Protein AF-A0A5C3KIB3-F1 (afdb_monomer)

InterPro domains:
  IPR036280 Multiheme cytochrome superfamily [SSF48695] (7-34)

Radius of gyration: 27.44 Å; Cα contacts (8 Å, |Δi|>4): 69; chains: 1; bounding box: 82×53×43 Å

Mean predicted aligned error: 18.37 Å

Sequence (95 aa):
MPPREPMWYCHECHSEMRPLMVPDPVCASCHGSFVEKLENSEDDPRQFALGNTVDHNDDNPPAPSIDAFLLSLQALMDRGMSQRQRLRPDGSSPV

Secondary structure (DSSP, 8-state):
-PPPPPEEEETTTTEEE--EESSSEE-TTT--S-EEEE--GGG-TTHHHHTT-S---S-SPPP--HHHHHHHHHHHHHHHHHHHHS---------

Nearest PDB structures (foldseek):
  7o4j-assembly1_L  TM=6.872E-01  e=7.971E-01  Saccharomyces cerevisiae S288C
  7z2z-assembly1_L  TM=6.033E-01  e=5.046E-01  Saccharomyces cerevisiae S288C
  5w5y-assembly1_L  TM=6.492E-01  e=7.971E-01  Saccharomyces cerevisiae S288C
  5xon-assembly1_L  TM=6.308E-01  e=1.435E+00  Komagataella phaffii GS115

Structure (mmCIF, N/CA/C/O backbone):
data_AF-A0A5C3KIB3-F1
#
_entry.id   AF-A0A5C3KIB3-F1
#
loop_
_atom_site.group_PDB
_atom_site.id
_atom_site.type_symbol
_atom_site.label_atom_id
_atom_site.label_alt_id
_atom_site.label_comp_id
_atom_site.label_asym_id
_atom_site.label_entity_id
_atom_site.label_seq_id
_atom_site.pdbx_PDB_ins_code
_atom_site.Cartn_x
_atom_site.Cartn_y
_atom_site.Cartn_z
_atom_site.occupancy
_atom_site.B_iso_or_equiv
_atom_site.auth_seq_id
_atom_site.auth_comp_id
_atom_site.auth_asym_id
_atom_site.auth_atom_id
_atom_site.pdbx_PDB_model_num
ATOM 1 N N . MET A 1 1 ? -10.595 -21.950 -14.895 1.00 48.09 1 MET A N 1
ATOM 2 C CA . MET A 1 1 ? -10.054 -21.763 -13.531 1.00 48.09 1 MET A CA 1
ATOM 3 C C . MET A 1 1 ? -10.930 -20.750 -12.817 1.00 48.09 1 MET A C 1
ATOM 5 O O . MET A 1 1 ? -11.292 -19.776 -13.467 1.00 48.09 1 MET A O 1
ATOM 9 N N . PRO A 1 2 ? -11.327 -20.981 -11.556 1.00 49.97 2 PRO A N 1
ATOM 10 C CA . PRO A 1 2 ? -12.015 -19.956 -10.778 1.00 49.97 2 PRO A CA 1
ATOM 11 C C . PRO A 1 2 ? -11.113 -18.716 -10.649 1.00 49.97 2 PRO A C 1
ATOM 13 O O . PRO A 1 2 ? -9.885 -18.865 -10.660 1.00 49.97 2 PRO A O 1
ATOM 16 N N . PRO A 1 3 ? -11.684 -17.504 -10.563 1.00 58.56 3 PRO A N 1
ATOM 17 C CA . PRO A 1 3 ? -10.896 -16.311 -10.297 1.00 58.56 3 PRO A CA 1
ATOM 18 C C . PRO A 1 3 ? -10.153 -16.502 -8.970 1.00 58.56 3 PRO A C 1
ATOM 20 O O . PRO A 1 3 ? -10.742 -16.915 -7.972 1.00 58.56 3 PRO A O 1
ATOM 23 N N . ARG A 1 4 ? -8.842 -16.240 -8.975 1.00 63.38 4 ARG A N 1
ATOM 24 C CA . ARG A 1 4 ? -8.059 -16.086 -7.742 1.00 63.38 4 ARG A CA 1
ATOM 25 C C . ARG A 1 4 ? -8.754 -15.024 -6.892 1.00 63.38 4 ARG A C 1
ATOM 27 O O . ARG A 1 4 ? -9.090 -13.966 -7.420 1.00 63.38 4 ARG A O 1
ATOM 34 N N . GLU A 1 5 ? -9.017 -15.331 -5.622 1.00 65.75 5 GLU A N 1
ATOM 35 C CA . GLU A 1 5 ? -9.569 -14.347 -4.686 1.00 65.75 5 GLU A CA 1
ATOM 36 C C . GLU A 1 5 ? -8.724 -13.062 -4.759 1.00 65.75 5 GLU A C 1
ATOM 38 O O . GLU A 1 5 ? -7.492 -13.162 -4.781 1.00 65.75 5 GLU A O 1
ATOM 43 N N . PRO A 1 6 ? -9.352 -11.876 -4.859 1.00 72.50 6 PRO A N 1
ATOM 44 C CA . PRO A 1 6 ? -8.623 -10.622 -4.992 1.00 72.50 6 PRO A CA 1
ATOM 45 C C . PRO A 1 6 ? -7.728 -10.413 -3.766 1.00 72.50 6 PRO A C 1
ATOM 47 O O . PRO A 1 6 ? -8.187 -10.554 -2.631 1.00 72.50 6 PRO A O 1
ATOM 50 N N . MET A 1 7 ? -6.452 -10.104 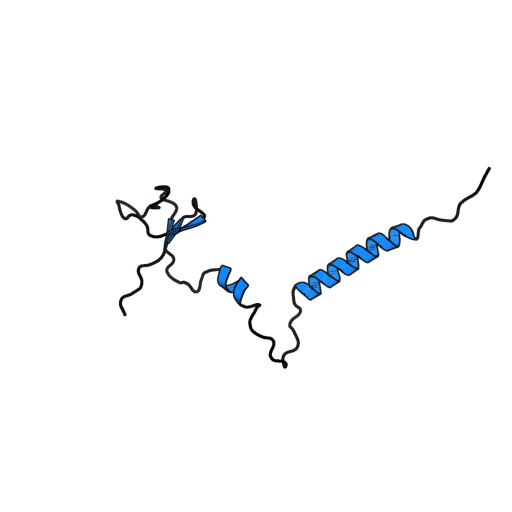-4.003 1.00 84.81 7 MET A N 1
ATOM 51 C CA . MET A 1 7 ? -5.494 -9.762 -2.948 1.00 84.81 7 MET A CA 1
ATOM 52 C C . MET A 1 7 ? -5.775 -8.346 -2.441 1.00 84.81 7 MET A C 1
ATOM 54 O O . MET A 1 7 ? -6.272 -7.510 -3.192 1.00 84.81 7 MET A O 1
ATOM 58 N N . TRP A 1 8 ? -5.478 -8.072 -1.173 1.00 90.94 8 TRP A N 1
ATOM 59 C CA . TRP A 1 8 ? -5.635 -6.744 -0.578 1.00 90.94 8 TRP A CA 1
ATOM 60 C C . TRP A 1 8 ? -4.318 -6.267 0.009 1.00 90.94 8 TRP A C 1
ATOM 62 O O . TRP A 1 8 ? -3.471 -7.078 0.377 1.00 90.94 8 TRP A O 1
ATOM 72 N N . TYR A 1 9 ? -4.154 -4.957 0.123 1.00 92.25 9 TYR A N 1
ATOM 73 C CA . TYR A 1 9 ? -3.000 -4.338 0.753 1.00 92.25 9 TYR A CA 1
ATOM 74 C C . TYR A 1 9 ? -3.440 -3.513 1.953 1.00 92.25 9 TYR A C 1
ATOM 76 O O . TYR A 1 9 ? -4.369 -2.713 1.870 1.00 92.25 9 TYR A O 1
ATOM 84 N N . CYS A 1 10 ? -2.774 -3.717 3.085 1.00 95.31 10 CYS A N 1
ATOM 85 C CA . CYS A 1 10 ? -2.946 -2.890 4.266 1.00 95.31 10 CYS A CA 1
ATOM 86 C C . CYS A 1 10 ? -1.832 -1.848 4.311 1.00 95.31 10 CYS A C 1
ATOM 88 O O . CYS A 1 10 ? -0.653 -2.192 4.415 1.00 95.31 10 CYS A O 1
ATOM 90 N N . HIS A 1 11 ? -2.203 -0.571 4.299 1.00 95.31 11 HIS A N 1
ATOM 91 C CA . HIS A 1 11 ? -1.230 0.520 4.322 1.00 95.31 11 HIS A CA 1
ATOM 92 C C . HIS A 1 11 ? -0.612 0.748 5.702 1.00 95.31 11 HIS A C 1
ATOM 94 O O . HIS A 1 11 ? 0.492 1.265 5.792 1.00 95.31 11 HIS A O 1
ATOM 100 N N . GLU A 1 12 ? -1.282 0.345 6.782 1.00 95.94 12 GLU A N 1
ATOM 101 C CA . GLU A 1 12 ? -0.701 0.431 8.126 1.00 95.94 12 GLU A CA 1
ATOM 102 C C . GLU A 1 12 ? 0.383 -0.635 8.325 1.00 95.94 12 GLU A C 1
ATOM 104 O O . GLU A 1 12 ? 1.492 -0.345 8.774 1.00 95.94 12 GLU A O 1
ATOM 109 N N . CYS A 1 13 ? 0.090 -1.879 7.936 1.00 95.81 13 CYS A N 1
ATOM 110 C CA . CYS A 1 13 ? 1.037 -2.989 8.036 1.00 95.81 13 CYS A CA 1
ATOM 111 C C . CYS A 1 13 ? 2.073 -3.012 6.907 1.00 95.81 13 CYS A C 1
ATOM 113 O O . CYS A 1 13 ? 3.056 -3.741 7.015 1.00 95.81 13 CYS A O 1
ATOM 115 N N . HIS A 1 14 ? 1.854 -2.234 5.846 1.00 94.19 14 HIS A N 1
ATOM 116 C CA . HIS A 1 14 ? 2.649 -2.251 4.620 1.00 94.19 14 HIS A CA 1
ATOM 117 C C . HIS A 1 14 ? 2.771 -3.661 4.024 1.00 94.19 14 HIS A C 1
ATOM 119 O O . HIS A 1 14 ? 3.850 -4.101 3.623 1.00 94.19 14 HIS A O 1
ATOM 125 N N . SER A 1 15 ? 1.664 -4.408 4.035 1.00 91.69 15 SER A N 1
ATOM 126 C CA . SER A 1 15 ? 1.663 -5.821 3.669 1.00 91.69 15 SER A CA 1
ATOM 127 C C . SER A 1 15 ? 0.419 -6.247 2.899 1.00 91.69 15 SER A C 1
ATOM 129 O O . SER A 1 15 ? -0.690 -5.750 3.106 1.00 91.69 15 SER A O 1
ATOM 131 N N . GLU A 1 16 ? 0.631 -7.212 2.008 1.00 91.94 16 GLU A N 1
ATOM 132 C CA . GLU A 1 16 ? -0.427 -7.921 1.297 1.00 91.94 16 GLU A CA 1
ATOM 133 C C . GLU A 1 16 ? -1.129 -8.912 2.227 1.00 91.94 16 GLU A C 1
ATOM 135 O O . GLU A 1 16 ? -0.491 -9.611 3.019 1.00 91.94 16 GLU A O 1
ATOM 140 N N . MET A 1 17 ? -2.455 -8.976 2.144 1.00 89.94 17 MET A N 1
ATOM 141 C CA . MET A 1 17 ? -3.271 -9.727 3.085 1.00 89.94 17 MET A CA 1
ATOM 142 C C . MET A 1 17 ? -4.658 -10.078 2.515 1.00 89.94 17 MET A C 1
ATOM 144 O O . MET A 1 17 ? -5.056 -9.598 1.454 1.00 89.94 17 MET A O 1
ATOM 148 N N . ARG A 1 18 ? -5.394 -10.956 3.214 1.00 90.69 18 ARG A N 1
ATOM 149 C CA . ARG A 1 18 ? -6.811 -11.257 2.936 1.00 90.69 18 ARG A CA 1
ATOM 150 C C . ARG A 1 18 ? -7.696 -10.625 4.016 1.00 90.69 18 ARG A C 1
ATOM 152 O O . ARG A 1 18 ? -7.516 -10.976 5.184 1.00 90.69 18 ARG A O 1
ATOM 159 N N . PRO A 1 19 ? -8.624 -9.717 3.671 1.00 92.06 19 PRO A N 1
ATOM 160 C CA . PRO A 1 19 ? -9.382 -8.958 4.657 1.00 92.06 19 PRO A CA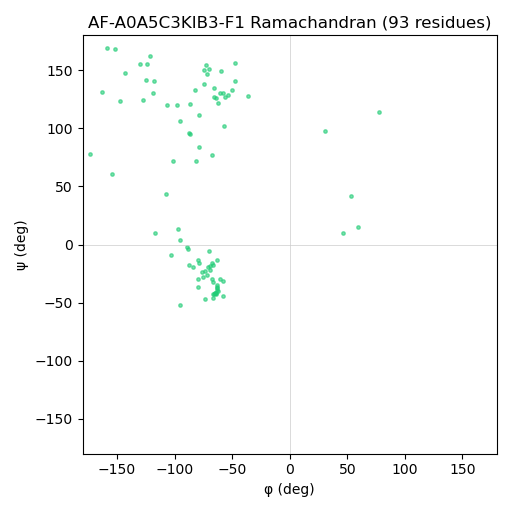 1
ATOM 161 C C . PRO A 1 19 ? -10.424 -9.825 5.361 1.00 92.06 19 PRO A C 1
ATOM 163 O O . PRO A 1 19 ? -10.929 -10.805 4.808 1.00 92.06 19 PRO A O 1
ATOM 166 N N . LEU A 1 20 ? -10.782 -9.418 6.576 1.00 91.81 20 LEU A N 1
ATOM 167 C CA . LEU A 1 20 ? -12.000 -9.877 7.235 1.00 91.81 20 LEU A CA 1
ATOM 168 C C . LEU A 1 20 ? -13.168 -9.035 6.715 1.00 91.81 20 LEU A C 1
ATOM 170 O O . LEU A 1 20 ? -13.071 -7.813 6.658 1.00 91.81 20 LEU A O 1
ATOM 174 N N . MET A 1 21 ? -14.263 -9.688 6.337 1.00 88.12 21 MET A N 1
ATOM 175 C CA . MET A 1 21 ? -15.416 -9.035 5.711 1.00 88.12 21 MET A CA 1
ATOM 176 C C . MET A 1 21 ? -16.559 -8.827 6.712 1.00 88.12 21 MET A C 1
ATOM 178 O O . MET A 1 21 ? -17.543 -9.551 6.608 1.00 88.12 21 MET A O 1
ATOM 182 N N . VAL A 1 22 ? -16.463 -7.902 7.686 1.00 79.88 22 VAL A N 1
ATOM 183 C CA . VAL A 1 22 ? -17.645 -7.479 8.481 1.00 79.88 22 VAL A CA 1
ATOM 184 C C . VAL A 1 22 ? -17.424 -6.156 9.243 1.00 79.88 22 VAL A C 1
ATOM 186 O O . VAL A 1 22 ? -16.480 -6.084 10.031 1.00 79.88 22 VAL A O 1
ATOM 189 N N . PRO A 1 23 ? -18.340 -5.163 9.168 1.00 84.81 23 PRO A N 1
ATOM 190 C CA . PRO A 1 23 ? -19.306 -4.877 8.093 1.00 84.81 23 PRO A CA 1
ATOM 191 C C . PRO A 1 23 ? -18.636 -4.372 6.798 1.00 84.81 23 PRO A C 1
ATOM 193 O O . PRO A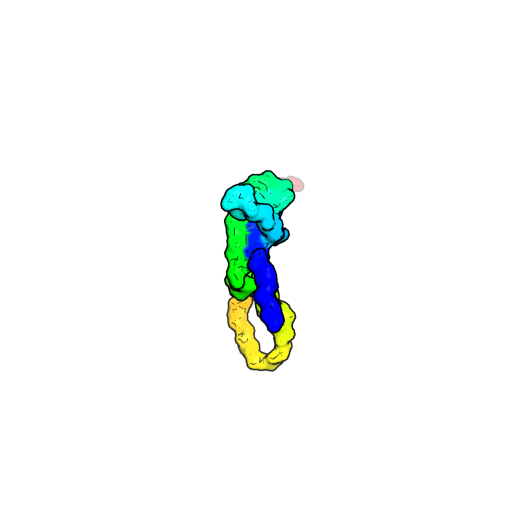 1 23 ? -19.227 -4.489 5.731 1.00 84.81 23 PRO A O 1
ATOM 196 N N . ASP A 1 24 ? -17.393 -3.897 6.902 1.00 90.50 24 ASP A N 1
ATOM 197 C CA . ASP A 1 24 ? -16.515 -3.427 5.824 1.00 90.50 24 ASP A CA 1
ATOM 198 C C . ASP A 1 24 ? -15.214 -4.259 5.817 1.00 90.50 24 ASP A C 1
ATOM 200 O O . ASP A 1 24 ? -14.919 -4.932 6.814 1.00 90.50 24 ASP A O 1
ATOM 204 N N . PRO A 1 25 ? -14.429 -4.265 4.722 1.00 92.75 25 PRO A N 1
ATOM 205 C CA . PRO A 1 25 ? -13.147 -4.964 4.685 1.00 92.75 25 PRO A CA 1
ATOM 206 C C . PRO A 1 25 ? -12.156 -4.344 5.678 1.00 92.75 25 PRO A C 1
ATOM 208 O O . PRO A 1 25 ? -11.868 -3.149 5.625 1.00 92.75 25 PRO A O 1
ATOM 211 N N . VAL A 1 26 ? -11.599 -5.172 6.563 1.00 95.25 26 VAL A N 1
ATOM 212 C CA . VAL A 1 26 ? -10.561 -4.762 7.523 1.00 95.25 26 VAL A CA 1
ATOM 213 C C . VAL A 1 26 ? -9.364 -5.703 7.498 1.00 95.25 26 VAL A C 1
ATOM 215 O O . VAL A 1 26 ? -9.468 -6.881 7.142 1.00 95.25 26 VAL A O 1
ATOM 218 N N . CYS A 1 27 ? -8.207 -5.196 7.912 1.00 95.19 27 CYS A N 1
ATOM 219 C CA . CYS A 1 27 ? -6.999 -5.997 8.032 1.00 95.19 27 CYS A CA 1
ATOM 220 C C . CYS A 1 27 ? -7.153 -7.071 9.131 1.00 95.19 27 CYS A C 1
ATOM 222 O O . CYS A 1 27 ? -7.431 -6.755 10.277 1.00 95.19 27 CYS A O 1
ATOM 224 N N . ALA A 1 28 ? -6.903 -8.344 8.829 1.00 92.94 28 ALA A N 1
ATOM 225 C CA . ALA A 1 28 ? -6.922 -9.463 9.771 1.00 92.94 28 ALA A CA 1
ATOM 226 C C . ALA A 1 28 ? -5.798 -9.403 10.825 1.00 92.94 28 ALA A C 1
ATOM 228 O O . ALA A 1 28 ? -5.860 -10.116 11.822 1.00 92.94 28 ALA A O 1
ATOM 229 N N . SER A 1 29 ? -4.769 -8.578 10.597 1.00 94.38 29 SER A N 1
ATOM 230 C CA . SER A 1 29 ? -3.629 -8.429 11.509 1.00 94.38 29 SER A CA 1
ATOM 231 C C . SER A 1 29 ? -3.807 -7.251 12.466 1.00 94.38 29 SER A C 1
ATOM 233 O O . SER A 1 29 ? -3.663 -7.421 13.673 1.00 94.38 29 SER A O 1
ATOM 235 N N . CYS A 1 30 ? -4.108 -6.054 11.944 1.00 96.19 30 CYS A N 1
ATOM 236 C CA . CYS A 1 30 ? -4.247 -4.840 12.761 1.00 96.19 30 CYS A CA 1
ATOM 237 C C . CYS A 1 30 ? -5.699 -4.407 13.009 1.00 96.19 30 CYS A C 1
ATOM 239 O O . CYS A 1 30 ? -5.922 -3.514 13.819 1.00 96.19 30 CYS A O 1
ATOM 241 N N . HIS A 1 31 ? -6.681 -5.018 12.337 1.00 94.62 31 HIS A N 1
ATOM 242 C CA . HIS A 1 31 ? -8.099 -4.623 12.346 1.00 94.62 31 HIS A CA 1
ATOM 243 C C . HIS A 1 31 ? -8.376 -3.191 11.857 1.00 94.62 31 HIS A C 1
ATOM 245 O O . HIS A 1 31 ? -9.479 -2.680 12.039 1.00 94.62 31 HIS A O 1
ATOM 251 N N . GLY A 1 32 ? -7.401 -2.556 11.199 1.00 93.56 32 GLY A N 1
ATOM 252 C CA . GLY A 1 32 ? -7.572 -1.266 10.538 1.00 93.56 32 GLY A CA 1
ATOM 253 C C . GLY A 1 32 ? -8.425 -1.378 9.273 1.00 93.56 32 GLY A C 1
ATOM 254 O O . GLY A 1 32 ? -8.379 -2.386 8.562 1.00 93.56 32 GLY A O 1
ATOM 255 N N . SER A 1 33 ? -9.193 -0.329 8.981 1.00 94.31 33 SER A N 1
ATOM 256 C CA . SER A 1 33 ? -10.033 -0.208 7.780 1.00 94.31 33 SER A CA 1
ATOM 257 C C . SER A 1 33 ? -9.301 0.398 6.581 1.00 94.31 33 SER A C 1
ATOM 259 O O . SER A 1 33 ? -9.863 0.481 5.492 1.00 94.31 33 SER A O 1
ATOM 261 N N . PHE A 1 34 ? -8.047 0.824 6.756 1.00 95.56 34 PHE A N 1
ATOM 262 C CA . PHE A 1 34 ? -7.238 1.391 5.681 1.00 95.56 34 PHE A CA 1
ATOM 263 C C . PHE A 1 34 ? -6.606 0.277 4.829 1.00 95.56 34 PHE A C 1
ATOM 265 O O . PHE A 1 34 ? -5.410 -0.027 4.917 1.00 95.56 34 PHE A O 1
ATOM 272 N N . VAL A 1 35 ? -7.466 -0.379 4.046 1.00 94.56 35 VAL A N 1
ATOM 273 C CA . VAL A 1 35 ? -7.135 -1.486 3.142 1.00 94.56 35 VAL A CA 1
ATOM 274 C C . VAL A 1 35 ? -7.583 -1.184 1.710 1.00 94.56 35 VAL A C 1
ATOM 276 O O . VAL A 1 35 ? -8.656 -0.627 1.491 1.00 94.56 35 VAL A O 1
ATOM 279 N N . GLU A 1 36 ? -6.771 -1.583 0.733 1.00 91.50 36 GLU A N 1
ATOM 280 C CA . GLU A 1 36 ? -7.028 -1.411 -0.701 1.00 91.50 36 GLU A CA 1
ATOM 281 C C . GLU A 1 36 ? -7.130 -2.771 -1.401 1.00 91.50 36 GLU A C 1
ATOM 283 O O . GLU A 1 36 ? -6.384 -3.701 -1.088 1.00 91.50 36 GLU A O 1
ATOM 288 N N . LYS A 1 37 ? -8.060 -2.900 -2.352 1.00 90.56 37 LYS A N 1
ATOM 289 C CA . LYS A 1 37 ? -8.231 -4.109 -3.164 1.00 90.56 37 LYS A CA 1
ATOM 290 C C . LYS A 1 37 ? -7.300 -4.051 -4.376 1.00 90.56 37 LYS A C 1
ATOM 292 O O . LYS A 1 37 ? -7.440 -3.171 -5.216 1.00 90.56 37 LYS A O 1
ATOM 297 N N . LEU A 1 38 ? -6.410 -5.029 -4.513 1.00 85.25 38 LEU A N 1
ATOM 298 C CA . LEU A 1 38 ? -5.525 -5.160 -5.671 1.00 85.25 38 LEU A CA 1
ATOM 299 C C . LEU A 1 38 ? -6.256 -5.955 -6.761 1.00 85.25 38 LEU A C 1
ATOM 301 O O . LEU A 1 38 ? -6.282 -7.189 -6.746 1.00 85.25 38 LEU A O 1
ATOM 305 N N . GLU A 1 39 ? -6.896 -5.243 -7.691 1.00 75.44 39 GLU A N 1
ATOM 306 C CA . GLU A 1 39 ? -7.642 -5.849 -8.807 1.00 75.44 39 GLU A CA 1
ATOM 307 C C . GLU A 1 39 ? -6.729 -6.304 -9.960 1.00 75.44 39 GLU A C 1
ATOM 309 O O . GLU A 1 39 ? -7.009 -7.328 -10.588 1.00 75.44 39 GLU A O 1
ATOM 314 N N . ASN A 1 40 ? -5.590 -5.633 -10.170 1.00 68.62 40 ASN A N 1
ATOM 315 C CA . ASN A 1 40 ? -4.614 -5.970 -11.207 1.00 68.62 40 ASN A CA 1
ATOM 316 C C . ASN A 1 40 ? -3.206 -6.109 -10.625 1.00 68.62 40 ASN A C 1
ATOM 318 O O . ASN A 1 40 ? -2.654 -5.178 -10.054 1.00 68.62 40 ASN A O 1
ATOM 322 N N . SER A 1 41 ? -2.580 -7.269 -10.845 1.00 61.47 41 SER A N 1
ATOM 323 C CA . SER A 1 41 ? -1.153 -7.464 -10.543 1.00 61.47 41 SER A CA 1
ATOM 324 C C . SER A 1 41 ? -0.242 -6.624 -11.448 1.00 61.47 41 SER A C 1
ATOM 326 O O . SER A 1 41 ? 0.925 -6.466 -11.130 1.00 61.47 41 SER A O 1
ATOM 328 N N . GLU A 1 42 ? -0.754 -6.129 -12.576 1.00 61.72 42 GLU A N 1
ATOM 329 C CA . GLU A 1 42 ? -0.013 -5.347 -13.579 1.00 61.72 42 GLU A CA 1
ATOM 330 C C . GLU A 1 42 ? 0.191 -3.877 -13.183 1.00 61.72 42 GLU A C 1
ATOM 332 O O . GLU A 1 42 ? 1.046 -3.215 -13.758 1.00 61.72 42 GLU A O 1
ATOM 337 N N . ASP A 1 43 ? -0.559 -3.377 -12.196 1.00 59.50 43 ASP A N 1
ATOM 338 C CA . ASP A 1 43 ? -0.447 -1.998 -11.693 1.00 59.50 43 ASP A CA 1
ATOM 339 C C . ASP A 1 43 ? 0.443 -1.914 -10.436 1.00 59.50 43 ASP A C 1
ATOM 341 O O . ASP A 1 43 ? 0.446 -0.929 -9.704 1.00 59.50 43 ASP A O 1
ATOM 345 N N . ASP A 1 44 ? 1.197 -2.981 -10.144 1.00 62.22 44 ASP A N 1
ATOM 346 C CA . ASP A 1 44 ? 2.153 -2.995 -9.041 1.00 62.22 44 ASP A CA 1
ATOM 347 C C . ASP A 1 44 ? 3.434 -2.250 -9.462 1.00 62.22 44 ASP A C 1
ATOM 349 O O . ASP A 1 44 ? 4.206 -2.766 -10.282 1.00 62.22 44 ASP A O 1
ATOM 353 N N . PRO A 1 45 ? 3.734 -1.067 -8.888 1.00 65.81 45 PRO A N 1
ATOM 354 C CA . PRO A 1 45 ? 4.894 -0.272 -9.278 1.00 65.81 45 PRO A CA 1
ATOM 355 C C . PRO A 1 45 ? 6.231 -0.978 -9.002 1.00 65.81 45 PRO A C 1
ATOM 357 O O . PRO A 1 45 ? 7.272 -0.571 -9.522 1.00 65.81 45 PRO A O 1
ATOM 360 N N . ARG A 1 46 ? 6.238 -2.063 -8.216 1.00 68.31 46 ARG A N 1
ATOM 361 C CA . ARG A 1 46 ? 7.430 -2.895 -8.001 1.00 68.31 46 ARG A CA 1
ATOM 362 C C . ARG A 1 46 ? 7.796 -3.716 -9.238 1.00 68.31 46 ARG A C 1
ATOM 364 O O . ARG A 1 46 ? 8.951 -4.117 -9.363 1.00 68.31 46 ARG A O 1
ATOM 371 N N . GLN A 1 47 ? 6.876 -3.923 -10.182 1.00 63.78 47 GLN A N 1
ATOM 372 C CA . GLN A 1 47 ? 7.195 -4.596 -11.445 1.00 63.78 47 GLN A CA 1
ATOM 373 C C . GLN A 1 47 ? 8.139 -3.777 -12.331 1.00 63.78 47 GLN A C 1
ATOM 375 O O . GLN A 1 47 ? 8.974 -4.365 -13.018 1.00 63.78 47 GLN A O 1
ATOM 380 N N . PHE A 1 48 ? 8.110 -2.441 -12.250 1.00 64.00 48 PHE A N 1
ATOM 381 C CA . PHE A 1 48 ? 9.074 -1.596 -12.968 1.00 64.00 48 PHE A CA 1
ATOM 382 C C . PHE A 1 48 ? 10.524 -1.864 -12.539 1.00 64.00 48 PHE A C 1
ATOM 384 O O . PHE A 1 48 ? 11.435 -1.748 -13.354 1.00 64.00 48 PHE A O 1
ATOM 391 N N . ALA A 1 49 ? 10.755 -2.272 -11.286 1.00 65.25 49 ALA A N 1
ATOM 392 C CA . ALA A 1 49 ? 12.099 -2.558 -10.783 1.00 65.25 49 ALA A CA 1
ATOM 393 C C . ALA A 1 49 ? 12.687 -3.875 -11.328 1.00 65.25 49 ALA A C 1
ATOM 395 O O . ALA A 1 49 ? 13.905 -4.038 -11.357 1.00 65.25 49 ALA A O 1
ATOM 396 N N . LEU A 1 50 ? 11.842 -4.812 -11.771 1.00 62.19 50 LEU A N 1
ATOM 397 C CA . LEU A 1 50 ? 12.263 -6.136 -12.246 1.00 62.19 50 LEU A CA 1
ATOM 398 C C . LEU A 1 50 ? 12.622 -6.159 -13.742 1.00 62.19 50 LEU A C 1
ATOM 400 O O . LEU A 1 50 ? 13.326 -7.062 -14.183 1.00 62.19 50 LEU A O 1
ATOM 404 N N . GLY A 1 51 ? 12.199 -5.161 -14.524 1.00 53.88 51 GLY A N 1
ATOM 405 C CA . GLY A 1 51 ? 12.492 -5.066 -15.962 1.00 53.88 51 GLY A CA 1
ATOM 406 C C . GLY A 1 51 ? 13.956 -4.767 -16.314 1.00 53.88 51 GLY A C 1
ATOM 407 O O . GLY A 1 51 ? 14.315 -4.795 -17.486 1.00 53.88 51 GLY A O 1
ATOM 408 N N . ASN A 1 52 ? 14.812 -4.503 -15.323 1.00 55.06 52 ASN A N 1
ATOM 409 C CA . ASN A 1 52 ? 16.215 -4.130 -15.531 1.00 55.06 52 ASN A CA 1
ATOM 410 C C . ASN A 1 52 ? 17.203 -5.314 -15.450 1.00 55.06 52 ASN A C 1
ATOM 412 O O . ASN A 1 52 ? 18.410 -5.094 -15.526 1.00 55.06 52 ASN A O 1
ATOM 416 N N . THR A 1 53 ? 16.724 -6.554 -15.277 1.00 56.16 53 THR A N 1
ATOM 417 C CA . THR A 1 53 ? 17.577 -7.755 -15.137 1.00 56.16 53 THR A CA 1
ATOM 418 C C . THR A 1 53 ? 17.404 -8.791 -16.253 1.00 56.16 53 THR A C 1
ATOM 420 O O . THR A 1 53 ? 17.953 -9.888 -16.151 1.00 56.16 53 THR A O 1
ATOM 423 N N . VAL A 1 54 ? 16.688 -8.468 -17.337 1.00 53.00 54 VAL A N 1
ATOM 424 C CA . VAL A 1 54 ? 16.562 -9.369 -18.494 1.00 53.00 54 VAL A CA 1
ATOM 425 C C . VAL A 1 54 ? 17.724 -9.139 -19.466 1.00 53.00 54 VAL A C 1
ATOM 427 O O . VAL A 1 54 ? 17.710 -8.213 -20.268 1.00 53.00 54 VAL A O 1
ATOM 430 N N . ASP A 1 55 ? 18.743 -9.982 -19.309 1.00 50.25 55 ASP A N 1
ATOM 431 C CA . ASP A 1 55 ? 19.657 -10.527 -20.323 1.00 50.25 55 ASP A CA 1
ATOM 432 C C . ASP A 1 55 ? 19.954 -9.646 -21.557 1.00 50.25 55 ASP A C 1
ATOM 434 O O . ASP A 1 55 ? 19.23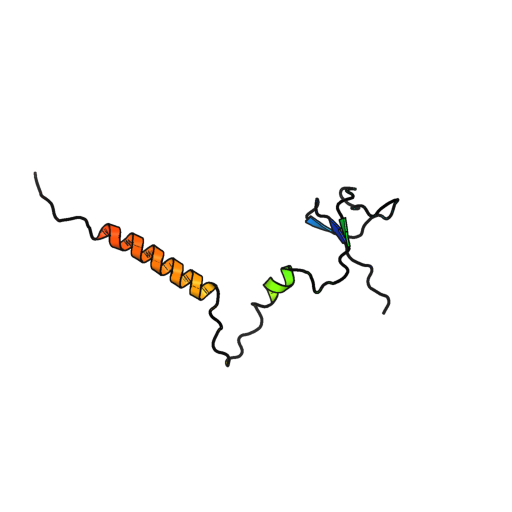1 -9.623 -22.556 1.00 50.25 55 ASP A O 1
ATOM 438 N N . HIS A 1 56 ? 21.088 -8.949 -21.484 1.00 52.06 56 HIS A N 1
ATOM 439 C CA . HIS A 1 56 ? 21.702 -8.165 -22.554 1.00 52.06 56 HIS A CA 1
ATOM 440 C C . HIS A 1 56 ? 22.202 -9.093 -23.687 1.00 52.06 56 HIS A C 1
ATOM 442 O O . HIS A 1 56 ? 23.395 -9.356 -23.803 1.00 52.06 56 HIS A O 1
ATOM 448 N N . ASN A 1 57 ? 21.303 -9.602 -24.537 1.00 54.44 57 ASN A N 1
ATOM 449 C CA . ASN A 1 57 ? 21.685 -10.168 -25.837 1.00 54.44 57 ASN A CA 1
ATOM 450 C C . ASN A 1 57 ? 21.925 -9.024 -26.849 1.00 54.44 57 ASN A C 1
ATOM 452 O O . ASN A 1 57 ? 21.029 -8.588 -27.564 1.00 54.44 57 ASN A O 1
ATOM 456 N N . ASP A 1 58 ? 23.149 -8.499 -26.794 1.00 59.22 58 ASP A N 1
ATOM 457 C CA . ASP A 1 58 ? 24.071 -8.098 -27.877 1.00 59.22 58 ASP A CA 1
ATOM 458 C C . ASP A 1 58 ? 23.674 -7.264 -29.123 1.00 59.22 58 ASP A C 1
ATOM 460 O O . ASP A 1 58 ? 24.529 -7.118 -29.985 1.00 59.22 58 ASP A O 1
ATOM 464 N N . ASP A 1 59 ? 22.500 -6.639 -29.283 1.00 59.38 59 ASP A N 1
ATOM 465 C CA . ASP A 1 59 ? 22.338 -5.688 -30.420 1.00 59.38 59 ASP A CA 1
ATOM 466 C C . ASP A 1 59 ? 21.281 -4.597 -30.192 1.00 59.38 59 ASP A C 1
ATOM 468 O O . ASP A 1 59 ? 20.280 -4.485 -30.895 1.00 59.38 59 ASP A O 1
ATOM 472 N N . ASN A 1 60 ? 21.469 -3.766 -29.169 1.00 52.94 60 ASN A N 1
ATOM 473 C CA . ASN A 1 60 ? 20.762 -2.489 -29.091 1.00 52.94 60 ASN A CA 1
ATOM 474 C C . ASN A 1 60 ? 21.665 -1.468 -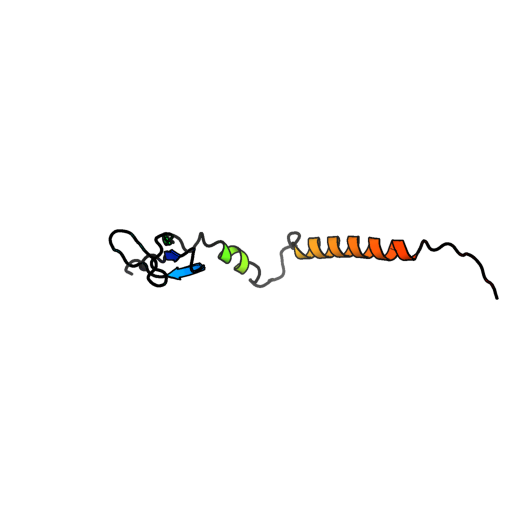28.388 1.00 52.94 60 ASN A C 1
ATOM 476 O O . ASN A 1 60 ? 22.100 -1.741 -27.266 1.00 52.94 60 ASN A O 1
ATOM 480 N N . PRO A 1 61 ? 21.983 -0.308 -28.996 1.00 58.03 61 PRO A N 1
ATOM 481 C CA . PRO A 1 61 ? 22.748 0.719 -28.302 1.00 58.03 61 PRO A CA 1
ATOM 482 C C . PRO A 1 61 ? 22.004 1.095 -27.011 1.00 58.03 61 PRO A C 1
ATOM 484 O O . PRO A 1 61 ? 20.805 1.389 -27.070 1.00 58.03 61 PRO A O 1
ATOM 487 N N . PRO A 1 62 ? 22.668 1.059 -25.841 1.00 55.47 62 PRO A N 1
ATOM 488 C CA . PRO A 1 62 ? 21.990 1.287 -24.580 1.00 55.47 62 PRO A CA 1
ATOM 489 C C . PRO A 1 62 ? 21.414 2.700 -24.588 1.00 55.47 62 PRO A C 1
ATOM 491 O O . PRO A 1 62 ? 22.139 3.687 -24.748 1.00 55.47 62 PRO A O 1
ATOM 494 N N . ALA A 1 63 ? 20.094 2.796 -24.407 1.00 61.91 63 ALA A N 1
ATOM 495 C CA . ALA A 1 63 ? 19.470 4.036 -23.969 1.00 61.91 63 ALA A CA 1
ATOM 496 C C . ALA A 1 63 ? 20.273 4.564 -22.767 1.00 61.91 63 ALA A C 1
ATOM 498 O O . ALA A 1 63 ? 20.732 3.743 -21.967 1.00 61.91 63 ALA A O 1
ATOM 499 N N . PRO A 1 64 ? 20.493 5.887 -22.642 1.00 63.66 64 PRO A N 1
ATOM 500 C CA . PRO A 1 64 ? 21.350 6.439 -21.600 1.00 63.66 64 PRO A CA 1
ATOM 501 C C . PRO A 1 64 ? 20.821 5.999 -20.235 1.00 63.66 64 PRO A C 1
ATOM 503 O O . PRO A 1 64 ? 19.809 6.505 -19.749 1.00 63.66 64 PRO A O 1
ATOM 506 N N . SER A 1 65 ? 21.481 4.995 -19.660 1.00 72.31 65 SER A N 1
ATOM 507 C CA . SER A 1 65 ? 21.086 4.407 -18.395 1.00 72.31 65 SER A CA 1
ATOM 508 C C . SER A 1 65 ? 21.351 5.415 -17.288 1.00 72.31 65 SER A C 1
ATOM 510 O O . SER A 1 65 ? 22.253 6.256 -17.371 1.00 72.31 65 SER A O 1
ATOM 512 N N . ILE A 1 66 ? 20.551 5.336 -16.230 1.00 79.94 66 ILE A N 1
ATOM 513 C CA . ILE A 1 66 ? 20.686 6.221 -15.073 1.00 79.94 66 ILE A CA 1
ATOM 514 C C . ILE A 1 66 ? 22.094 6.077 -14.473 1.00 79.94 66 ILE A C 1
ATOM 516 O O . ILE A 1 66 ? 22.668 7.072 -14.047 1.00 79.94 66 ILE A O 1
ATOM 520 N N . ASP A 1 67 ? 22.712 4.896 -14.559 1.00 75.44 67 ASP A N 1
ATOM 521 C CA . ASP A 1 67 ? 24.113 4.681 -14.184 1.00 75.44 67 ASP A CA 1
ATOM 522 C C . ASP A 1 67 ? 25.085 5.579 -14.959 1.00 75.44 67 ASP A C 1
ATOM 524 O O . ASP A 1 67 ? 25.948 6.208 -14.353 1.00 75.44 67 ASP A O 1
ATOM 528 N N . ALA A 1 68 ? 24.930 5.726 -16.279 1.00 77.69 68 ALA A N 1
ATOM 529 C C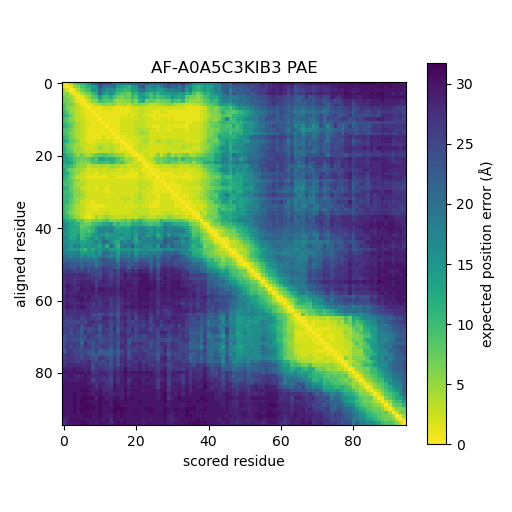A . ALA A 1 68 ? 25.787 6.609 -17.075 1.00 77.69 68 ALA A CA 1
ATOM 530 C C . ALA A 1 68 ? 25.641 8.082 -16.652 1.00 77.69 68 ALA A C 1
ATOM 532 O O . ALA A 1 68 ? 26.627 8.825 -16.591 1.00 77.69 68 ALA A O 1
ATOM 533 N N . PHE A 1 69 ? 24.420 8.495 -16.301 1.00 84.06 69 PHE A N 1
ATOM 534 C CA . PHE A 1 69 ? 24.162 9.818 -15.737 1.00 84.06 69 PHE A CA 1
ATOM 535 C C . PHE A 1 69 ? 24.805 9.982 -14.351 1.00 84.06 69 PHE A C 1
ATOM 537 O O . PHE A 1 69 ? 25.486 10.980 -14.108 1.00 84.06 69 PHE A O 1
ATOM 544 N N . LEU A 1 70 ? 24.651 8.996 -13.463 1.00 87.06 70 LEU A N 1
ATOM 545 C CA . LEU A 1 70 ? 25.219 9.021 -12.114 1.00 87.06 70 LEU A CA 1
ATOM 546 C C . LEU A 1 70 ? 26.754 9.039 -12.144 1.00 87.06 70 LEU A C 1
ATOM 548 O O . LEU A 1 70 ? 27.353 9.845 -11.432 1.00 87.06 70 LEU A O 1
ATOM 552 N N . LEU A 1 71 ? 27.396 8.256 -13.020 1.00 85.44 71 LEU A N 1
ATOM 553 C CA . LEU A 1 71 ? 28.849 8.298 -13.223 1.00 85.44 71 LEU A CA 1
ATOM 554 C C . LEU A 1 71 ? 29.321 9.664 -13.747 1.00 85.44 71 LEU A C 1
ATOM 556 O O . LEU A 1 71 ? 30.348 10.176 -13.295 1.00 85.44 71 LEU A O 1
ATOM 560 N N . SER A 1 72 ? 28.578 10.284 -14.669 1.00 85.25 72 SER A N 1
ATOM 561 C CA . SER A 1 72 ? 28.897 11.626 -15.174 1.00 85.25 72 SER A CA 1
ATOM 562 C C . SER A 1 72 ? 28.792 12.690 -14.074 1.00 85.25 72 SER A C 1
ATOM 564 O O . SER A 1 72 ? 29.678 13.539 -13.936 1.00 85.25 72 SER A O 1
ATOM 566 N N . LEU A 1 73 ? 27.753 12.604 -13.236 1.00 89.44 73 LEU A N 1
ATOM 567 C CA . LEU A 1 73 ? 27.559 13.501 -12.098 1.00 89.44 73 LEU A CA 1
ATOM 568 C C . LEU A 1 73 ? 28.686 13.346 -11.067 1.00 89.44 73 LEU A C 1
ATOM 570 O O . LEU A 1 73 ? 29.220 14.334 -10.560 1.00 89.44 73 LEU A O 1
ATOM 574 N N . GLN A 1 74 ? 29.081 12.103 -10.791 1.00 85.69 74 GLN A N 1
ATOM 575 C CA . GLN A 1 74 ? 30.153 11.779 -9.857 1.00 85.69 74 GLN A CA 1
ATOM 576 C C . GLN A 1 74 ? 31.510 12.299 -10.352 1.00 85.69 74 GLN A C 1
ATOM 578 O O . GLN A 1 74 ? 32.246 12.916 -9.581 1.00 85.69 74 GLN A O 1
ATOM 583 N N . ALA A 1 75 ? 31.799 12.167 -11.651 1.00 84.88 75 ALA A N 1
ATOM 584 C CA . ALA A 1 75 ? 33.003 12.723 -12.268 1.00 84.88 75 ALA A CA 1
ATOM 585 C C . ALA A 1 75 ? 33.054 14.262 -12.197 1.00 84.88 75 ALA A C 1
ATOM 587 O O . ALA A 1 75 ? 34.121 14.847 -11.992 1.00 84.88 75 ALA A O 1
ATOM 588 N N . LEU A 1 76 ? 31.907 14.938 -12.334 1.00 86.62 76 LEU A N 1
ATOM 589 C CA . LEU A 1 76 ? 31.829 16.395 -12.207 1.00 86.62 76 LEU A CA 1
ATOM 590 C C . LEU A 1 76 ? 32.129 16.857 -10.771 1.00 86.62 76 LEU A C 1
ATOM 592 O O . LEU A 1 76 ? 32.867 17.827 -10.575 1.00 86.62 76 LEU A O 1
ATOM 596 N N . ME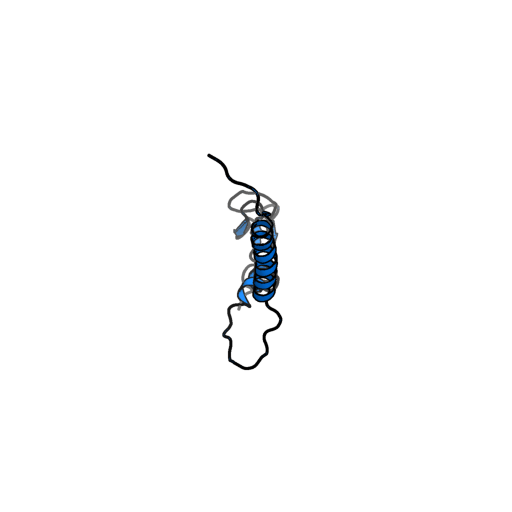T A 1 77 ? 31.592 16.153 -9.771 1.00 85.44 77 MET A N 1
ATOM 597 C CA . MET A 1 77 ? 31.831 16.457 -8.357 1.00 85.44 77 MET A CA 1
ATOM 598 C C . MET A 1 77 ? 33.295 16.227 -7.954 1.00 85.44 77 MET A C 1
ATOM 600 O O . MET A 1 77 ? 33.882 17.079 -7.282 1.00 85.44 77 MET A O 1
ATOM 604 N N . ASP A 1 78 ? 33.911 15.135 -8.413 1.00 79.44 78 ASP A N 1
ATOM 605 C CA . ASP A 1 78 ? 35.316 14.806 -8.125 1.00 79.44 78 ASP A CA 1
ATOM 606 C C . ASP A 1 78 ? 36.292 15.849 -8.708 1.00 79.44 78 ASP A C 1
ATOM 608 O O . ASP A 1 78 ? 37.225 16.326 -8.046 1.00 79.44 78 ASP A O 1
ATOM 612 N N . ARG A 1 79 ? 35.996 16.334 -9.921 1.00 71.69 79 ARG A N 1
ATOM 613 C CA . ARG A 1 79 ? 36.758 17.413 -10.563 1.00 71.69 79 ARG A CA 1
ATOM 614 C C . ARG A 1 79 ? 36.686 18.727 -9.776 1.00 71.69 79 ARG A C 1
ATOM 616 O O . ARG A 1 79 ? 37.681 19.452 -9.708 1.00 71.69 79 ARG A O 1
ATOM 623 N N . GLY A 1 80 ? 35.546 19.013 -9.144 1.00 65.12 80 GLY A N 1
ATOM 624 C CA . GLY A 1 80 ? 35.366 20.179 -8.274 1.00 65.12 80 GLY A CA 1
ATOM 625 C C . GLY A 1 80 ? 36.209 20.132 -6.992 1.00 65.12 80 GLY A C 1
ATOM 626 O O . GLY A 1 80 ? 36.676 21.172 -6.521 1.00 65.12 80 GLY A O 1
ATOM 627 N N . MET A 1 81 ? 36.467 18.939 -6.445 1.00 63.25 81 MET A N 1
ATOM 628 C CA . MET A 1 81 ? 37.288 18.766 -5.237 1.00 63.25 81 MET A CA 1
ATOM 629 C C . MET A 1 81 ? 38.791 18.828 -5.542 1.00 63.25 81 MET A C 1
ATOM 631 O O . MET A 1 81 ? 39.550 19.449 -4.795 1.00 63.25 81 MET A O 1
ATOM 635 N N . SER A 1 82 ? 39.213 18.288 -6.687 1.00 60.69 82 SER A N 1
ATOM 636 C CA . SER A 1 82 ? 40.615 18.301 -7.130 1.00 60.69 82 SER A CA 1
ATOM 637 C C . SER A 1 82 ? 41.108 19.690 -7.571 1.00 60.69 82 SER A C 1
ATOM 639 O O . SER A 1 82 ? 42.298 19.997 -7.474 1.00 60.69 82 SER A O 1
ATOM 641 N N . GLN A 1 83 ? 40.212 20.577 -8.022 1.00 58.53 83 GLN A N 1
ATOM 642 C CA . GLN A 1 83 ? 40.568 21.945 -8.422 1.00 58.53 83 GLN A CA 1
ATOM 643 C C . GLN A 1 83 ? 40.835 22.870 -7.221 1.00 58.53 83 GLN A C 1
ATOM 645 O O . GLN A 1 83 ? 41.669 23.771 -7.311 1.00 58.53 83 GLN A O 1
ATOM 650 N N . ARG A 1 84 ? 40.214 22.601 -6.062 1.00 55.81 84 ARG A N 1
ATOM 651 C CA . ARG A 1 84 ? 40.464 23.334 -4.807 1.00 55.81 84 ARG A CA 1
ATOM 652 C C . ARG A 1 84 ? 41.846 23.071 -4.203 1.00 55.81 84 ARG A C 1
ATOM 654 O O . ARG A 1 84 ? 42.338 23.914 -3.461 1.00 55.81 84 ARG A O 1
ATOM 661 N N . GLN A 1 85 ? 42.494 21.953 -4.532 1.00 55.91 85 GLN A N 1
ATOM 662 C CA . GLN A 1 85 ? 43.844 21.649 -4.040 1.00 55.91 85 GLN A CA 1
ATOM 663 C C . GLN A 1 85 ? 44.964 22.302 -4.865 1.00 55.91 85 GLN A C 1
ATOM 665 O O . GLN A 1 85 ? 46.068 22.467 -4.355 1.00 55.91 85 GLN A O 1
ATOM 670 N N . ARG A 1 86 ? 44.702 22.727 -6.113 1.00 55.84 86 ARG A N 1
ATOM 671 C CA . ARG A 1 86 ? 45.728 23.335 -6.988 1.00 55.84 86 ARG A CA 1
ATOM 672 C C . ARG A 1 86 ? 45.871 24.856 -6.862 1.00 55.84 86 ARG A C 1
ATOM 674 O O . ARG A 1 86 ? 46.733 25.433 -7.512 1.00 55.84 86 ARG A O 1
ATOM 681 N N . LEU A 1 87 ? 45.059 25.501 -6.026 1.00 54.06 87 LEU A N 1
ATOM 682 C CA . LEU A 1 87 ? 45.104 26.943 -5.748 1.00 54.06 87 LEU A CA 1
ATOM 683 C C . LEU A 1 87 ? 45.674 27.231 -4.346 1.00 54.06 87 LEU A C 1
ATOM 685 O O . LEU A 1 87 ? 45.149 28.072 -3.620 1.00 54.06 87 LEU A O 1
ATOM 689 N N . ARG A 1 88 ? 46.755 26.550 -3.943 1.00 53.47 88 ARG A N 1
ATOM 690 C CA . ARG A 1 88 ? 47.667 27.123 -2.939 1.00 53.47 88 ARG A CA 1
ATOM 691 C C . ARG A 1 88 ? 48.803 27.811 -3.694 1.00 53.47 88 ARG A C 1
ATOM 693 O O . ARG A 1 88 ? 49.619 27.103 -4.280 1.00 53.47 88 ARG A O 1
ATOM 700 N N . PRO A 1 89 ? 48.842 29.153 -3.745 1.00 51.31 89 PRO A N 1
ATOM 701 C CA . PRO A 1 89 ? 50.015 29.841 -4.239 1.00 51.31 89 PRO A CA 1
ATOM 702 C C . PRO A 1 89 ? 51.171 29.590 -3.271 1.00 51.31 89 PRO A C 1
ATOM 704 O O . PRO A 1 89 ? 51.014 29.632 -2.049 1.00 51.31 89 PRO A O 1
ATOM 707 N N . ASP A 1 90 ? 52.304 29.282 -3.884 1.00 58.66 90 ASP A N 1
ATOM 708 C CA . ASP A 1 90 ? 53.655 29.354 -3.350 1.00 58.66 90 ASP A CA 1
ATOM 709 C C . ASP A 1 90 ? 53.824 30.569 -2.419 1.00 58.66 90 ASP A C 1
ATOM 711 O O . ASP A 1 90 ? 53.443 31.689 -2.770 1.00 58.66 90 ASP A O 1
ATOM 715 N N . GLY A 1 91 ? 54.326 30.342 -1.205 1.00 56.34 91 GLY A N 1
ATOM 716 C CA . GLY A 1 91 ? 54.383 31.389 -0.189 1.00 56.34 91 GLY A CA 1
ATOM 717 C C . GLY A 1 91 ? 55.129 30.996 1.082 1.00 56.34 91 GLY A C 1
ATOM 718 O O . GLY A 1 91 ? 54.505 30.758 2.110 1.00 56.34 91 GLY A O 1
ATOM 719 N N . SER A 1 92 ? 56.461 31.028 0.975 1.00 52.00 92 SER A N 1
ATOM 720 C CA . SER A 1 92 ? 57.407 31.500 2.004 1.00 52.00 92 SER A CA 1
ATOM 721 C C . SER A 1 92 ? 57.757 30.596 3.206 1.00 52.00 92 SER A C 1
ATOM 723 O O . SER A 1 92 ? 56.967 30.386 4.121 1.00 52.00 92 SER A O 1
ATOM 725 N N . SER A 1 93 ? 59.038 30.191 3.235 1.00 55.62 93 SER A N 1
ATOM 726 C CA . SER A 1 93 ? 59.870 29.916 4.435 1.00 55.62 93 SER A CA 1
ATOM 727 C C . SER A 1 93 ? 59.746 31.057 5.476 1.00 55.62 93 SER A C 1
ATOM 729 O O . SER A 1 93 ? 59.477 32.179 5.032 1.00 55.62 93 SER A O 1
ATOM 731 N N . PRO A 1 94 ? 59.984 30.876 6.803 1.00 60.22 94 PRO A N 1
ATOM 732 C CA . PRO A 1 94 ? 61.283 30.426 7.350 1.00 60.22 94 PRO A CA 1
ATOM 733 C C . PRO A 1 94 ? 61.243 29.635 8.691 1.00 60.22 94 PRO A C 1
ATOM 735 O O . PRO A 1 94 ? 60.223 29.598 9.375 1.00 60.22 94 PRO A O 1
ATOM 738 N N . VAL A 1 95 ? 62.378 29.023 9.067 1.00 43.81 95 VAL A N 1
ATOM 739 C CA . VAL A 1 95 ? 63.209 29.231 10.291 1.00 43.81 95 VAL A CA 1
ATOM 740 C C . VAL A 1 95 ? 64.348 28.215 10.268 1.00 43.81 95 VAL A C 1
ATOM 742 O O . VAL A 1 95 ? 64.060 27.007 10.12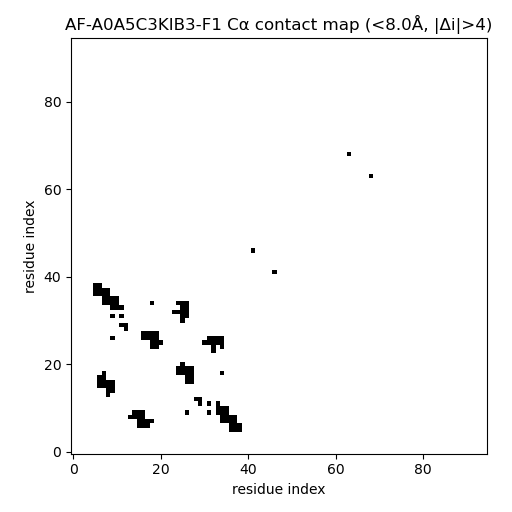8 1.00 43.81 95 VAL A O 1
#

pLDDT: mean 73.64, std 16.26, range [43.81, 96.19]

Foldseek 3Di:
DPDDDWWKAAPVVRDIDDFDPPVHTAGPPPRHRRMGTRPDPVPPPVVVVVVPPPDPPDDDDDDCDVVVVVVVVVVVVVVVVVVVVVPPDDDDDDD

Organism: Coprinopsis marcescibilis (NCBI:txid230819)

Solvent-accessible surface area (backbone atoms only — not comparable to full-atom values): 6374 Å² total; per-residue (Å²): 130,81,81,76,79,74,47,24,37,28,70,85,78,71,39,79,46,71,61,42,81,69,99,53,59,20,36,75,86,80,66,43,64,64,54,47,79,48,88,52,85,86,76,43,76,68,57,70,69,60,71,78,72,74,76,88,79,89,79,72,85,77,69,88,44,68,63,62,53,51,52,53,53,51,54,55,53,52,53,60,58,5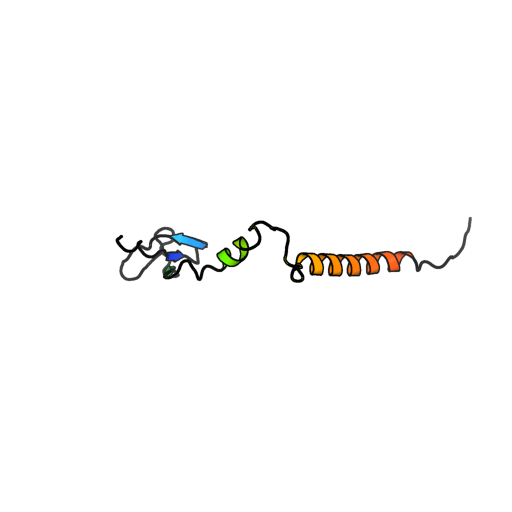9,55,66,69,71,72,66,76,88,80,79,87,90,135